Protein AF-A0A957GD04-F1 (afdb_monomer_lite)

Radius of gyration: 17.31 Å; chains: 1; bounding box: 38×28×39 Å

pLDDT: mean 88.38, std 8.96, range [57.94, 97.25]

Sequence (64 aa):
PAFLFVLVFFFFLPVGLGLAAGAMIWMVFAELLPEAREDAPNLSVFSTMGVATLAMVLFQLWMA

Foldseek 3Di:
DVVVVCVVVVVCVVVVVVVVVVVVVCCCVVPVLVVCVVVDPNVVSVVVVVVVVVVVVVVVVVVD

Secondary structure (DSSP, 8-state):
-HHHHHHHHHHHHHHHHHHHHHHHHHHIIIIIHHHHHHHS-HHHHHHHHHHHHHHHHHHHHHH-

Structure (mmCIF, N/CA/C/O backbone):
data_AF-A0A957GD04-F1
#
_entry.id   AF-A0A957GD04-F1
#
loop_
_atom_site.group_PDB
_atom_site.id
_atom_site.type_symbol
_atom_site.label_atom_id
_atom_site.label_alt_id
_atom_site.label_comp_id
_atom_site.label_asym_id
_atom_site.label_entity_id
_atom_site.label_seq_id
_atom_site.pdbx_PDB_ins_code
_atom_site.Cartn_x
_atom_site.Cartn_y
_atom_site.Cartn_z
_atom_site.occupancy
_atom_site.B_iso_or_equiv
_atom_site.auth_seq_id
_atom_site.auth_comp_id
_atom_site.auth_asym_id
_atom_site.auth_atom_id
_atom_site.pdbx_PDB_model_num
ATOM 1 N N . PRO A 1 1 ? 25.378 -14.466 -21.506 1.00 57.94 1 PRO A N 1
ATOM 2 C CA . PRO A 1 1 ? 24.110 -15.237 -21.405 1.00 57.94 1 PRO A CA 1
ATOM 3 C C . PRO A 1 1 ? 23.112 -14.660 -20.378 1.00 57.94 1 PRO A C 1
ATOM 5 O O . PRO A 1 1 ? 21.967 -14.452 -20.750 1.00 57.94 1 PRO A O 1
ATOM 8 N N . ALA A 1 2 ? 23.521 -14.325 -19.142 1.00 66.25 2 ALA A N 1
ATOM 9 C CA . ALA A 1 2 ? 22.619 -13.748 -18.124 1.00 66.25 2 ALA A CA 1
ATOM 10 C C . ALA A 1 2 ? 22.050 -12.354 -18.488 1.00 66.25 2 ALA A C 1
ATOM 12 O O . ALA A 1 2 ? 20.889 -12.066 -18.218 1.00 66.25 2 ALA A O 1
ATOM 13 N N . PHE A 1 3 ? 22.831 -11.516 -19.180 1.00 64.88 3 PHE A N 1
ATOM 14 C CA . PHE A 1 3 ? 22.399 -10.180 -19.624 1.00 64.88 3 PHE A CA 1
ATOM 15 C C . PHE A 1 3 ? 21.243 -10.209 -20.646 1.00 64.88 3 PHE A C 1
ATOM 17 O O . PHE A 1 3 ? 20.384 -9.333 -20.636 1.00 64.88 3 PHE A O 1
ATOM 24 N N . LEU A 1 4 ? 21.169 -11.250 -21.489 1.00 70.69 4 LEU A N 1
ATOM 25 C CA . LEU A 1 4 ? 20.073 -11.407 -22.458 1.00 70.69 4 LEU A CA 1
ATOM 26 C C . LEU A 1 4 ? 18.730 -11.685 -21.771 1.00 70.69 4 LEU A C 1
ATOM 28 O O . LEU A 1 4 ? 17.695 -11.245 -22.258 1.00 70.69 4 LEU A O 1
ATOM 32 N N . PHE A 1 5 ? 18.743 -12.362 -20.621 1.00 68.56 5 PHE A N 1
ATOM 33 C CA . PHE A 1 5 ? 17.532 -12.640 -19.851 1.00 68.56 5 PHE A CA 1
ATOM 34 C C . PHE A 1 5 ? 16.947 -11.356 -19.252 1.00 68.56 5 PHE A C 1
ATOM 36 O O . PHE A 1 5 ? 15.740 -11.158 -19.302 1.00 68.56 5 PHE A O 1
ATOM 43 N N . VAL A 1 6 ? 17.807 -10.448 -18.772 1.00 74.81 6 VAL A N 1
ATOM 44 C CA . VAL A 1 6 ? 17.406 -9.131 -18.248 1.00 74.81 6 VAL A CA 1
ATOM 45 C C . VAL A 1 6 ? 16.764 -8.272 -19.337 1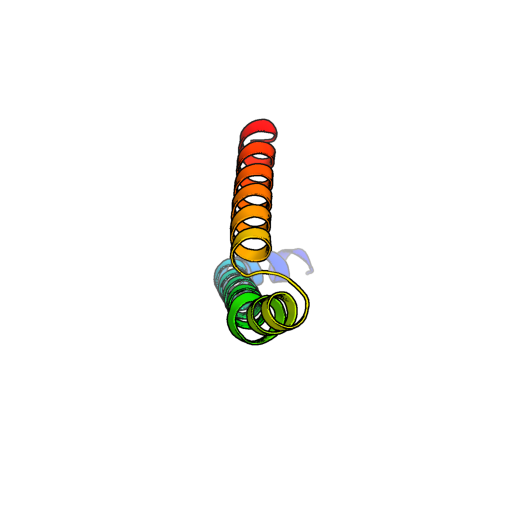.00 74.81 6 VAL A C 1
ATOM 47 O O . VAL A 1 6 ? 15.727 -7.669 -19.086 1.00 74.81 6 VAL A O 1
ATOM 50 N N . LEU A 1 7 ? 17.319 -8.255 -20.553 1.00 74.69 7 LEU A N 1
ATOM 51 C CA . LEU A 1 7 ? 16.755 -7.493 -21.677 1.00 74.69 7 LEU A CA 1
ATOM 52 C C . LEU A 1 7 ? 15.348 -7.965 -22.073 1.00 74.69 7 LEU A C 1
ATOM 54 O O . LEU A 1 7 ? 14.495 -7.141 -22.390 1.00 74.69 7 LEU A O 1
ATOM 58 N N . VAL A 1 8 ? 15.087 -9.273 -22.019 1.00 76.06 8 VAL A N 1
ATOM 59 C CA . VAL A 1 8 ? 13.755 -9.834 -22.297 1.00 76.06 8 VAL A CA 1
ATOM 60 C C . VAL A 1 8 ? 12.803 -9.619 -21.113 1.00 76.06 8 VAL A C 1
ATOM 62 O O . VAL A 1 8 ? 11.649 -9.244 -21.311 1.00 76.06 8 VAL A O 1
ATOM 65 N N . PHE A 1 9 ? 13.277 -9.802 -19.876 1.00 72.56 9 PHE A N 1
ATOM 66 C CA . PHE A 1 9 ? 12.457 -9.621 -18.673 1.00 72.56 9 PHE A CA 1
ATOM 67 C C . PHE A 1 9 ? 12.090 -8.169 -18.407 1.00 72.56 9 PHE A C 1
ATOM 69 O O . PHE A 1 9 ? 11.010 -7.926 -17.884 1.00 72.56 9 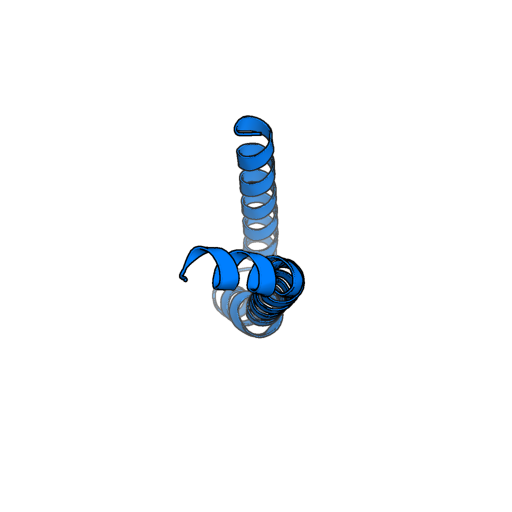PHE A O 1
ATOM 76 N N . PHE A 1 10 ? 12.937 -7.209 -18.782 1.00 77.62 10 PHE A N 1
ATOM 77 C CA . PHE A 1 10 ? 12.676 -5.785 -18.577 1.00 77.62 10 PHE A CA 1
ATOM 78 C C . PHE A 1 10 ? 11.336 -5.348 -19.186 1.00 77.62 10 PHE A C 1
ATOM 80 O O . PHE A 1 10 ? 10.621 -4.552 -18.587 1.00 77.62 10 PHE A O 1
ATOM 87 N N . PHE A 1 11 ? 10.952 -5.929 -20.327 1.00 76.25 11 PHE A N 1
ATOM 88 C CA . PHE A 1 11 ? 9.664 -5.654 -20.963 1.00 76.25 11 PHE A CA 1
ATOM 89 C C . PHE A 1 11 ? 8.463 -6.204 -20.167 1.00 76.25 11 PHE A C 1
ATOM 91 O O . PHE A 1 11 ? 7.415 -5.568 -20.109 1.00 76.25 11 PHE A O 1
ATOM 98 N N . PHE A 1 12 ? 8.613 -7.359 -19.511 1.00 83.38 12 PHE A N 1
ATOM 99 C CA . PHE A 1 12 ? 7.562 -7.987 -18.694 1.00 83.38 12 PHE A CA 1
ATOM 100 C C . PHE A 1 12 ? 7.544 -7.511 -17.234 1.00 83.38 12 PHE A C 1
ATOM 102 O O . PHE A 1 12 ? 6.526 -7.636 -16.553 1.00 83.38 12 PHE A O 1
ATOM 109 N N . LEU A 1 13 ? 8.648 -6.938 -16.756 1.00 86.00 13 LEU A N 1
ATOM 110 C CA . LEU A 1 13 ? 8.827 -6.417 -15.404 1.00 86.00 13 LEU A CA 1
ATOM 111 C C . LEU A 1 13 ? 7.719 -5.439 -14.957 1.00 86.00 13 LEU A C 1
ATOM 113 O O . LEU A 1 13 ? 7.194 -5.639 -13.860 1.00 86.00 13 LEU A O 1
ATOM 117 N N . PRO A 1 14 ? 7.285 -4.444 -15.765 1.00 86.62 14 PRO A N 1
ATOM 118 C CA . PRO A 1 14 ? 6.182 -3.561 -15.378 1.00 86.62 14 PRO A CA 1
ATOM 119 C C . PRO A 1 14 ? 4.843 -4.297 -15.230 1.00 86.62 14 PRO A C 1
ATOM 121 O O . PRO A 1 14 ? 4.056 -3.959 -14.350 1.00 86.62 14 PRO A O 1
ATOM 124 N N . VAL A 1 15 ? 4.589 -5.333 -16.038 1.00 89.88 15 VAL A N 1
ATOM 125 C CA . VAL A 1 15 ? 3.358 -6.137 -15.948 1.00 89.88 15 VAL A CA 1
ATOM 126 C C . VAL A 1 15 ? 3.363 -6.987 -14.677 1.00 89.88 15 VAL A C 1
ATOM 128 O O . VAL A 1 15 ? 2.367 -7.027 -13.957 1.00 89.88 15 VAL A O 1
ATOM 131 N N . GLY A 1 16 ? 4.496 -7.620 -14.361 1.00 88.69 16 GLY A N 1
ATOM 132 C CA . GLY A 1 16 ? 4.665 -8.393 -13.128 1.00 88.69 16 GLY A CA 1
ATOM 133 C C . GLY A 1 16 ? 4.554 -7.531 -11.867 1.00 88.69 16 GLY A C 1
ATOM 134 O O . GLY A 1 16 ? 3.860 -7.911 -10.927 1.00 88.69 16 GLY A O 1
ATOM 135 N N . LEU A 1 17 ? 5.169 -6.342 -11.866 1.00 90.94 17 LEU A N 1
ATOM 136 C CA . LEU A 1 17 ? 5.033 -5.371 -10.774 1.00 90.94 17 LEU A CA 1
ATOM 137 C C . LEU A 1 17 ? 3.594 -4.868 -10.626 1.00 90.94 17 LEU A C 1
ATOM 139 O O . LEU A 1 17 ? 3.111 -4.751 -9.503 1.00 90.94 17 LEU A O 1
ATOM 143 N N . GLY A 1 18 ? 2.894 -4.623 -11.737 1.00 90.81 18 GLY A N 1
ATOM 144 C CA . GLY A 1 18 ? 1.479 -4.259 -11.726 1.00 90.81 18 GLY A CA 1
ATOM 145 C C . GLY A 1 18 ? 0.596 -5.349 -11.115 1.00 90.81 18 GLY A C 1
ATOM 146 O O . GLY A 1 18 ? -0.243 -5.049 -10.268 1.00 90.81 18 GLY A O 1
ATOM 147 N N . LEU A 1 19 ? 0.819 -6.619 -11.476 1.00 93.94 19 LEU A N 1
ATOM 148 C CA . LEU A 1 19 ? 0.109 -7.752 -10.871 1.00 93.94 19 LEU A CA 1
ATOM 149 C C . LEU A 1 19 ? 0.413 -7.903 -9.379 1.00 93.94 19 LEU A C 1
ATOM 151 O O . LEU A 1 19 ? -0.510 -8.113 -8.597 1.00 93.94 19 LEU A O 1
ATOM 155 N N . ALA A 1 20 ? 1.677 -7.768 -8.973 1.00 93.00 20 ALA A N 1
ATOM 156 C CA . ALA A 1 20 ? 2.062 -7.844 -7.567 1.00 93.00 20 ALA A CA 1
ATOM 157 C C . ALA A 1 20 ? 1.418 -6.716 -6.745 1.00 93.00 20 ALA A C 1
ATOM 159 O O . ALA A 1 20 ? 0.836 -6.972 -5.691 1.00 93.00 20 ALA A O 1
ATOM 160 N N . ALA A 1 21 ? 1.458 -5.481 -7.252 1.00 93.00 21 ALA A N 1
ATOM 161 C CA . ALA A 1 21 ? 0.793 -4.344 -6.624 1.00 93.00 21 ALA A CA 1
ATOM 162 C C . ALA A 1 21 ? -0.727 -4.559 -6.537 1.00 93.00 21 ALA A C 1
ATOM 164 O O . ALA A 1 21 ? -1.318 -4.342 -5.482 1.00 93.00 21 ALA A O 1
ATOM 165 N N . GLY A 1 22 ? -1.353 -5.049 -7.610 1.00 92.88 22 GLY A N 1
ATOM 166 C CA . GLY A 1 22 ? -2.781 -5.365 -7.633 1.00 92.88 22 GLY A CA 1
ATOM 167 C C . GLY A 1 22 ? -3.170 -6.437 -6.613 1.00 92.88 22 GLY A C 1
ATOM 168 O O . GLY A 1 22 ? -4.146 -6.262 -5.886 1.00 92.88 22 GLY A O 1
ATOM 169 N N . ALA A 1 23 ? -2.384 -7.510 -6.504 1.00 95.62 23 ALA A N 1
ATOM 170 C CA . ALA A 1 23 ? -2.614 -8.575 -5.531 1.00 95.62 23 ALA A CA 1
ATOM 171 C C . ALA A 1 23 ? -2.498 -8.067 -4.085 1.00 95.62 23 ALA A C 1
ATOM 173 O O . ALA A 1 23 ? -3.361 -8.357 -3.262 1.00 95.62 23 ALA A O 1
ATOM 174 N N . MET A 1 24 ? -1.480 -7.257 -3.785 1.00 95.50 24 MET A N 1
ATOM 175 C CA . MET A 1 24 ? -1.297 -6.654 -2.459 1.00 95.50 24 MET A CA 1
ATOM 176 C C . MET A 1 24 ? -2.458 -5.722 -2.094 1.00 95.50 24 MET A C 1
ATOM 178 O O . MET A 1 24 ? -2.963 -5.774 -0.976 1.00 95.50 24 MET A O 1
ATOM 182 N N . ILE A 1 25 ? -2.927 -4.906 -3.045 1.00 93.69 25 ILE A N 1
ATOM 183 C CA . ILE A 1 25 ? -4.102 -4.048 -2.849 1.00 93.69 25 ILE A CA 1
ATOM 184 C C . ILE A 1 25 ? -5.342 -4.904 -2.561 1.00 93.69 25 ILE A C 1
ATOM 186 O O . ILE A 1 25 ? -6.077 -4.609 -1.620 1.00 93.69 25 ILE A O 1
ATOM 190 N N . TRP A 1 26 ? -5.562 -5.982 -3.320 1.00 94.75 26 TRP A N 1
ATOM 191 C CA . TRP A 1 26 ? -6.686 -6.889 -3.085 1.00 94.75 26 TRP A CA 1
ATOM 192 C C . TRP A 1 26 ? -6.637 -7.512 -1.688 1.00 94.75 26 TRP A C 1
ATOM 194 O O . TRP A 1 26 ? -7.625 -7.429 -0.970 1.00 94.75 26 TRP A O 1
ATOM 204 N N . MET A 1 27 ? -5.489 -8.055 -1.274 1.00 95.81 27 MET A N 1
ATOM 205 C CA . MET A 1 27 ? -5.281 -8.623 0.068 1.00 95.81 27 MET A CA 1
ATOM 206 C C . MET A 1 27 ? -5.597 -7.612 1.176 1.00 95.81 27 MET A C 1
ATOM 208 O O . MET A 1 27 ? -6.268 -7.937 2.153 1.00 95.81 27 MET A O 1
ATOM 212 N N . VAL A 1 28 ? -5.167 -6.358 1.009 1.00 93.38 28 VAL A N 1
ATOM 213 C CA . VAL A 1 28 ? -5.442 -5.295 1.982 1.00 93.38 28 VAL A CA 1
ATOM 214 C C . VAL A 1 28 ? -6.944 -5.061 2.137 1.00 93.38 28 VAL A C 1
ATOM 216 O O . VAL A 1 28 ? -7.425 -4.965 3.260 1.00 93.38 28 VAL A O 1
ATOM 219 N N . PHE A 1 29 ? -7.699 -4.996 1.038 1.00 91.56 29 PHE A N 1
ATOM 220 C CA . PHE A 1 29 ? -9.141 -4.731 1.088 1.00 91.56 29 PHE A CA 1
ATOM 221 C C . PHE A 1 29 ? -10.000 -5.958 1.412 1.00 91.56 29 PHE A C 1
ATOM 223 O O . PHE A 1 29 ? -11.051 -5.798 2.031 1.00 91.56 29 PHE A O 1
ATOM 230 N N . ALA A 1 30 ? -9.594 -7.147 0.973 1.00 93.25 30 ALA A N 1
ATOM 231 C CA . ALA A 1 30 ? -10.359 -8.381 1.115 1.00 93.25 30 ALA A CA 1
ATOM 232 C C . ALA A 1 30 ? -10.107 -9.095 2.447 1.00 93.25 30 ALA A C 1
ATOM 234 O O . ALA A 1 30 ? -11.010 -9.770 2.931 1.00 93.25 30 ALA A O 1
ATOM 235 N N . GLU A 1 31 ? -8.916 -8.942 3.031 1.00 92.00 31 GLU A N 1
ATOM 236 C CA . GLU A 1 31 ? -8.517 -9.661 4.246 1.00 92.00 31 GLU A CA 1
ATOM 237 C C . GLU A 1 31 ? -8.151 -8.687 5.371 1.00 92.00 31 GLU A C 1
ATOM 239 O O . GLU A 1 31 ? -8.870 -8.608 6.365 1.00 92.00 31 GLU A O 1
ATOM 244 N N . LEU A 1 32 ? -7.115 -7.858 5.185 1.00 90.19 32 LEU A N 1
ATOM 245 C CA . LEU A 1 32 ? -6.546 -7.054 6.280 1.00 90.19 32 LEU A CA 1
ATOM 246 C C . LEU A 1 32 ? -7.495 -5.971 6.821 1.00 90.19 32 LEU A C 1
ATOM 248 O O . LEU A 1 32 ? -7.540 -5.731 8.024 1.00 90.19 32 LEU A O 1
ATOM 252 N N . LEU A 1 33 ? -8.240 -5.274 5.956 1.00 89.88 33 LEU A N 1
ATOM 253 C CA . LEU A 1 33 ? -9.210 -4.253 6.375 1.00 89.88 33 LEU A CA 1
ATOM 254 C C . LEU A 1 33 ? -10.418 -4.854 7.102 1.00 89.88 33 LEU A C 1
ATOM 256 O O . LEU A 1 33 ? -10.810 -4.281 8.117 1.00 89.88 33 LEU A O 1
ATOM 260 N N . PRO A 1 34 ? -11.044 -5.935 6.602 1.00 90.31 34 PRO A N 1
ATOM 261 C CA . PRO A 1 34 ? -12.073 -6.663 7.335 1.00 90.31 34 PRO A CA 1
ATOM 262 C C . PRO A 1 34 ? -11.583 -7.148 8.699 1.00 90.31 34 PRO A C 1
ATOM 264 O O . PRO A 1 34 ? -12.207 -6.804 9.697 1.00 90.31 34 PRO A O 1
ATOM 267 N N . GLU A 1 35 ? -10.433 -7.824 8.746 1.00 91.06 35 GLU A N 1
ATOM 268 C CA . GLU A 1 35 ? -9.830 -8.347 9.979 1.00 91.06 35 GLU A CA 1
ATOM 269 C C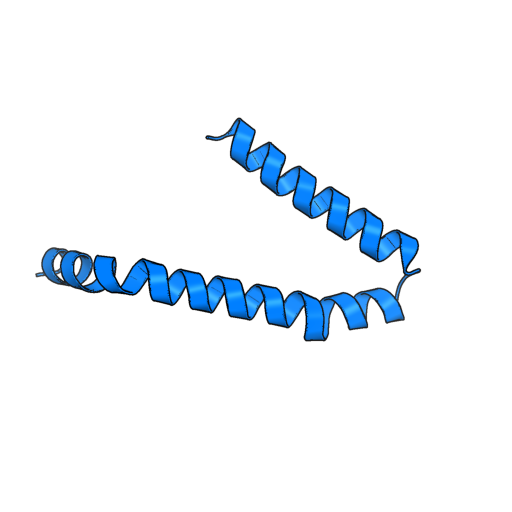 . GLU A 1 35 ? -9.558 -7.221 10.992 1.00 91.06 35 GLU A C 1
ATOM 271 O O . GLU A 1 35 ? -10.023 -7.259 12.128 1.00 91.06 35 GLU A O 1
ATOM 276 N N . ALA A 1 36 ? -8.931 -6.122 10.564 1.00 90.12 36 ALA A N 1
ATOM 277 C CA . ALA A 1 36 ? -8.653 -4.989 11.448 1.00 90.12 36 ALA A CA 1
ATOM 278 C C . ALA A 1 36 ? -9.920 -4.315 12.009 1.00 90.12 36 ALA A C 1
ATOM 280 O O . ALA A 1 36 ? -9.877 -3.721 13.087 1.00 90.12 36 ALA A O 1
ATOM 281 N N . ARG A 1 37 ? -11.047 -4.365 11.286 1.00 90.88 37 ARG A N 1
ATOM 282 C CA . ARG A 1 37 ? -12.331 -3.816 11.757 1.00 90.88 37 ARG A CA 1
ATOM 283 C C . ARG A 1 37 ? -13.061 -4.738 12.728 1.00 90.88 37 ARG A C 1
ATOM 285 O O . ARG A 1 37 ? -13.938 -4.251 13.440 1.00 90.88 37 ARG A O 1
ATOM 292 N N . GLU A 1 38 ? -12.742 -6.028 12.747 1.00 90.81 38 GLU A N 1
ATOM 293 C CA . GLU A 1 38 ? -13.262 -6.958 13.754 1.00 90.81 38 GLU A CA 1
ATOM 294 C C . GLU A 1 38 ? -12.602 -6.703 15.116 1.00 90.81 38 GLU A C 1
ATOM 296 O O . GLU A 1 38 ? -13.289 -6.682 16.137 1.00 90.81 38 GLU A O 1
ATOM 301 N N . ASP A 1 39 ? -11.301 -6.396 15.116 1.00 88.81 39 ASP A N 1
ATOM 302 C CA . ASP A 1 39 ? -10.514 -6.221 16.341 1.00 88.81 39 ASP A CA 1
ATOM 303 C C . ASP A 1 39 ? -10.427 -4.772 16.853 1.00 88.81 39 ASP A C 1
ATOM 305 O O . ASP A 1 39 ? -10.090 -4.541 18.020 1.00 88.81 39 ASP A O 1
ATOM 309 N N . ALA A 1 40 ? -10.714 -3.766 16.016 1.00 89.12 40 ALA A N 1
ATOM 310 C CA . ALA A 1 40 ? -10.544 -2.358 16.377 1.00 89.12 40 ALA A CA 1
ATOM 311 C C . ALA A 1 40 ? -11.655 -1.429 15.846 1.00 89.12 40 ALA A C 1
ATOM 313 O O . ALA A 1 40 ? -12.286 -1.697 14.822 1.00 89.12 40 ALA A O 1
ATOM 314 N N . PRO A 1 41 ? -11.882 -0.262 16.492 1.00 87.12 41 PRO A N 1
ATOM 315 C CA . PRO A 1 41 ? -12.860 0.711 16.019 1.00 87.12 41 PRO A CA 1
ATOM 316 C C . PRO A 1 41 ? -12.523 1.206 14.609 1.00 87.12 41 PRO A C 1
ATOM 318 O O . PRO A 1 41 ? -11.397 1.642 14.359 1.00 87.12 41 PRO A O 1
ATOM 321 N N . ASN A 1 42 ? -13.527 1.263 13.728 1.00 84.69 42 ASN A N 1
ATOM 322 C CA . ASN A 1 42 ? -13.380 1.709 12.334 1.00 84.69 42 ASN A CA 1
ATOM 323 C C . ASN A 1 42 ? -12.574 3.012 12.199 1.00 84.69 42 ASN A C 1
ATOM 325 O O . ASN A 1 42 ? -11.708 3.122 11.335 1.00 84.69 42 ASN A O 1
ATOM 329 N N . LEU A 1 43 ? -12.819 3.990 13.077 1.00 87.00 43 LEU A N 1
ATOM 330 C CA . LEU A 1 43 ? -12.115 5.274 13.055 1.00 87.00 43 LEU A CA 1
ATOM 331 C C . LEU A 1 43 ? -10.595 5.122 13.272 1.00 87.00 43 LEU A C 1
ATOM 333 O O . LEU A 1 43 ? -9.810 5.801 12.612 1.00 87.00 43 LEU A O 1
ATOM 337 N N . SER A 1 44 ? -10.174 4.210 14.153 1.00 89.00 44 SER A N 1
ATOM 338 C CA . SER A 1 44 ? -8.759 3.899 14.399 1.00 89.00 44 SER A CA 1
ATOM 339 C C . SER A 1 44 ? -8.117 3.210 13.189 1.00 89.00 44 SER A C 1
ATOM 341 O O . SER A 1 44 ? -7.041 3.599 12.740 1.00 89.00 44 SER A O 1
ATOM 343 N N . VAL A 1 45 ? -8.813 2.245 12.581 1.00 92.19 45 VAL A N 1
ATOM 344 C CA . VAL A 1 45 ? -8.307 1.497 11.415 1.00 92.19 45 VAL A CA 1
ATOM 345 C C . VAL A 1 45 ? -8.083 2.419 10.213 1.00 92.19 45 VAL A C 1
ATOM 347 O O . VAL A 1 45 ? -7.005 2.442 9.626 1.00 92.19 45 VAL A O 1
ATOM 350 N N . PHE A 1 46 ? -9.073 3.241 9.859 1.00 91.06 46 PHE A N 1
ATOM 351 C CA . PHE A 1 46 ? -8.939 4.136 8.707 1.00 91.06 46 PHE A CA 1
ATOM 352 C C . PHE A 1 46 ? -7.917 5.252 8.933 1.00 91.06 46 PHE A C 1
ATOM 354 O O . PHE A 1 46 ? -7.195 5.615 8.003 1.00 91.06 46 PHE A O 1
ATOM 361 N N . SER A 1 47 ? -7.841 5.796 10.152 1.00 92.94 47 SER A N 1
ATOM 362 C CA . SER A 1 47 ? -6.864 6.840 10.476 1.00 92.94 47 SER A CA 1
ATOM 363 C C . SER A 1 47 ? -5.434 6.308 10.428 1.00 92.94 47 SER A C 1
ATOM 365 O O . SER A 1 47 ? -4.584 6.928 9.793 1.00 92.94 47 SER A O 1
ATOM 367 N N . THR A 1 48 ? -5.171 5.136 11.008 1.00 93.19 48 THR A N 1
ATOM 368 C CA . THR A 1 48 ? -3.844 4.502 10.961 1.00 93.19 48 THR A CA 1
ATOM 369 C C . THR A 1 48 ? -3.449 4.115 9.537 1.00 93.19 48 THR A C 1
ATOM 371 O O . THR A 1 48 ? -2.327 4.407 9.131 1.00 93.19 48 THR A O 1
ATOM 374 N N . MET A 1 49 ? -4.371 3.571 8.734 1.00 92.94 49 MET A N 1
ATOM 375 C CA . MET A 1 49 ? -4.139 3.285 7.312 1.00 92.94 49 MET A CA 1
ATOM 376 C C . MET A 1 49 ? -3.777 4.551 6.518 1.00 92.94 49 MET A C 1
ATOM 378 O O . MET A 1 49 ? -2.819 4.551 5.741 1.00 92.94 49 MET A O 1
ATOM 382 N N . GLY A 1 50 ? -4.517 5.645 6.727 1.00 94.19 50 GLY A N 1
ATOM 383 C CA . GLY A 1 50 ? -4.245 6.931 6.083 1.00 94.19 50 GLY A CA 1
ATOM 384 C C . GLY A 1 50 ? -2.886 7.507 6.485 1.00 94.19 50 GLY A C 1
ATOM 385 O O . GLY A 1 50 ? -2.106 7.904 5.620 1.00 94.19 50 GLY A O 1
ATOM 386 N N . VAL A 1 51 ? -2.568 7.490 7.783 1.00 96.44 51 VAL A N 1
ATOM 387 C CA . VAL A 1 51 ? -1.277 7.956 8.312 1.00 96.44 51 VAL A CA 1
ATOM 388 C C . VAL A 1 51 ? -0.121 7.108 7.785 1.00 96.44 51 VAL A C 1
ATOM 390 O O . VAL A 1 51 ? 0.883 7.670 7.360 1.00 96.44 51 VAL A O 1
ATOM 393 N N . ALA A 1 52 ? -0.256 5.780 7.746 1.00 95.06 52 ALA A N 1
ATOM 394 C CA . ALA A 1 52 ? 0.774 4.883 7.221 1.00 95.06 52 ALA A CA 1
ATOM 395 C C . ALA A 1 52 ? 1.031 5.118 5.724 1.00 95.06 52 ALA A C 1
ATOM 397 O O . ALA A 1 5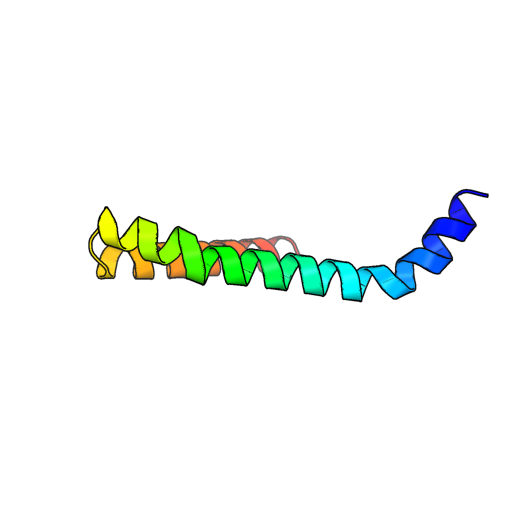2 ? 2.182 5.205 5.298 1.00 95.06 52 ALA A O 1
ATOM 398 N N . THR A 1 53 ? -0.036 5.293 4.937 1.00 94.50 53 THR A N 1
ATOM 399 C CA . THR A 1 53 ? 0.071 5.591 3.500 1.00 94.50 53 THR A CA 1
ATOM 400 C C . THR A 1 53 ? 0.752 6.941 3.272 1.00 94.50 53 THR A C 1
ATOM 402 O O . THR A 1 53 ? 1.671 7.045 2.462 1.00 94.50 53 THR A O 1
ATOM 405 N N . LEU A 1 54 ? 0.358 7.974 4.024 1.00 96.94 54 LEU A N 1
ATOM 406 C CA . LEU A 1 54 ? 0.999 9.289 3.969 1.00 96.94 54 LEU A CA 1
ATOM 407 C C . LEU A 1 54 ? 2.473 9.222 4.376 1.00 96.94 54 LEU A C 1
ATOM 409 O O . LEU A 1 54 ? 3.312 9.801 3.694 1.00 96.94 54 LEU A O 1
ATOM 413 N N . ALA A 1 55 ? 2.802 8.496 5.444 1.00 96.88 55 ALA A N 1
ATOM 414 C CA . ALA A 1 55 ? 4.177 8.315 5.896 1.00 96.88 55 ALA A CA 1
ATOM 415 C C . ALA A 1 55 ? 5.042 7.635 4.825 1.00 96.88 55 ALA A C 1
ATOM 417 O O . ALA A 1 55 ? 6.152 8.096 4.565 1.00 96.88 55 ALA A O 1
ATOM 418 N N . MET A 1 56 ? 4.523 6.597 4.156 1.00 95.94 56 MET A N 1
ATOM 419 C CA . MET A 1 56 ? 5.206 5.946 3.034 1.00 95.94 56 MET A CA 1
ATOM 420 C C . MET A 1 56 ? 5.481 6.933 1.891 1.00 95.94 56 MET A C 1
ATOM 422 O O . MET A 1 56 ? 6.609 7.005 1.408 1.00 95.94 56 MET A O 1
ATOM 426 N N . VAL A 1 57 ? 4.476 7.709 1.471 1.00 96.56 57 VAL A N 1
ATOM 427 C CA . VAL A 1 57 ? 4.627 8.687 0.377 1.00 96.56 57 VAL A CA 1
ATOM 428 C C . VAL A 1 57 ? 5.617 9.789 0.754 1.00 96.56 57 VAL A C 1
ATOM 430 O O . VAL A 1 57 ? 6.468 10.151 -0.053 1.00 96.56 57 VAL A O 1
ATOM 433 N N . LEU A 1 58 ? 5.558 10.294 1.988 1.00 97.25 58 LEU A N 1
ATOM 434 C CA . LEU A 1 58 ? 6.507 11.289 2.490 1.00 97.25 58 LEU A CA 1
ATOM 435 C C . LEU A 1 58 ? 7.935 10.745 2.518 1.00 97.25 58 LEU A C 1
ATOM 437 O O . LEU A 1 58 ? 8.861 11.441 2.111 1.00 97.25 58 LEU A O 1
ATOM 441 N N . PHE A 1 59 ? 8.115 9.498 2.953 1.00 96.94 59 PHE A N 1
ATOM 442 C CA . PHE A 1 59 ? 9.418 8.842 2.944 1.00 96.94 59 PHE A CA 1
ATOM 443 C C . PHE A 1 59 ? 9.960 8.683 1.520 1.00 96.94 59 PHE A C 1
ATOM 445 O O . PHE A 1 59 ? 11.135 8.944 1.272 1.00 96.94 59 PHE A O 1
ATOM 452 N N . GLN A 1 60 ? 9.096 8.321 0.568 1.00 95.69 60 GLN A N 1
ATOM 453 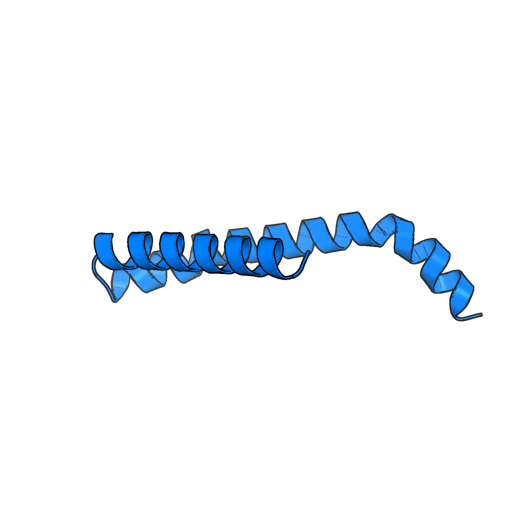C CA . GLN A 1 60 ? 9.469 8.225 -0.838 1.00 95.69 60 GLN A CA 1
ATOM 454 C C . GLN A 1 60 ? 9.876 9.584 -1.415 1.00 95.69 60 GLN A C 1
ATOM 456 O O . GLN A 1 60 ? 10.888 9.655 -2.097 1.00 95.69 60 GLN A O 1
ATOM 461 N N . LEU A 1 61 ? 9.138 10.657 -1.116 1.00 96.06 61 LEU A N 1
ATOM 462 C CA . LEU A 1 61 ? 9.478 12.016 -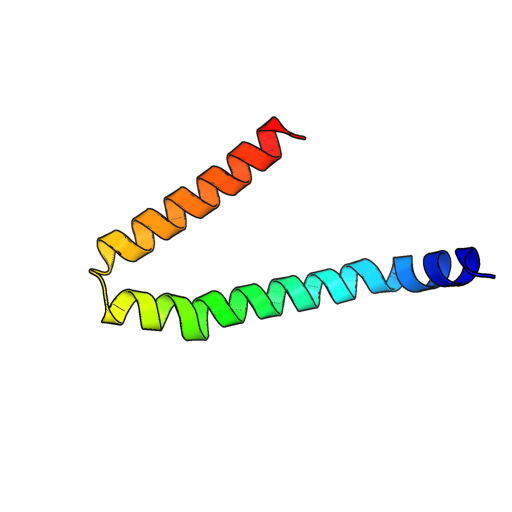1.555 1.00 96.06 61 LEU A CA 1
ATOM 463 C C . LEU A 1 61 ? 10.762 12.550 -0.918 1.00 96.06 61 LEU A C 1
ATOM 465 O O . LEU A 1 61 ? 11.432 13.381 -1.514 1.00 96.06 61 LEU A O 1
ATOM 469 N N . TRP A 1 62 ? 11.087 12.110 0.296 1.00 96.19 62 TRP A N 1
ATOM 470 C CA . TRP A 1 62 ? 12.324 12.497 0.966 1.00 96.19 62 TRP A CA 1
ATOM 471 C C . TRP A 1 62 ? 13.554 11.779 0.392 1.00 96.19 62 TRP A C 1
ATOM 473 O O . TRP A 1 62 ? 14.647 12.340 0.401 1.00 96.19 62 TRP A O 1
ATOM 483 N N . MET A 1 63 ? 13.382 10.538 -0.078 1.00 91.06 63 MET A N 1
ATOM 484 C CA . MET A 1 63 ? 14.454 9.717 -0.653 1.00 91.06 63 MET A CA 1
ATOM 485 C C . MET A 1 63 ? 14.615 9.884 -2.176 1.00 91.06 63 MET A C 1
ATOM 487 O O . MET A 1 63 ? 15.673 9.536 -2.702 1.00 91.06 63 MET A O 1
ATOM 491 N N . ALA A 1 64 ? 13.580 10.364 -2.871 1.00 80.38 64 ALA A N 1
ATOM 492 C CA . ALA A 1 64 ? 13.593 10.666 -4.305 1.00 80.38 64 ALA A CA 1
ATOM 493 C C . ALA A 1 64 ? 14.346 11.968 -4.614 1.00 80.38 64 ALA A C 1
ATOM 495 O O . ALA A 1 64 ? 15.038 11.987 -5.657 1.00 80.38 64 ALA A O 1
#